Protein AF-A0AAW4VWK5-F1 (afdb_monomer_lite)

Radius of gyration: 14.01 Å; chains: 1; bounding box: 34×26×38 Å

Sequence (82 aa):
ASGALDFFVGFLKPALHLLGIPSEVVPLALIRPVSGNAALALMADLIKTYGPDSLIGRMASVIQGSTDTTLYVVTVYFGAVG

Structure (mmCIF, N/CA/C/O backbone):
data_AF-A0AAW4VWK5-F1
#
_entry.id   AF-A0AAW4VWK5-F1
#
loop_
_atom_site.group_PDB
_atom_site.id
_atom_site.type_symbol
_atom_site.label_atom_id
_atom_site.label_alt_id
_atom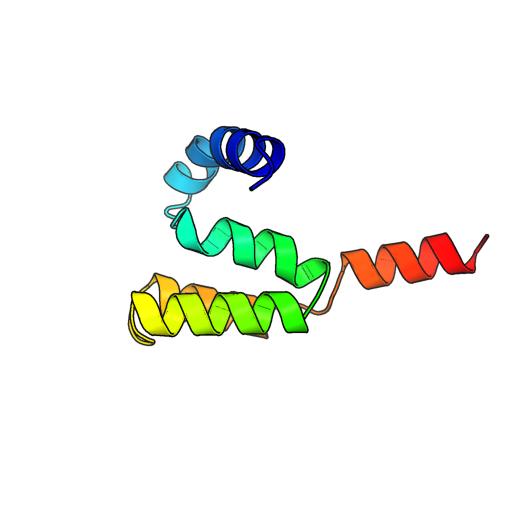_site.label_comp_id
_atom_site.label_asym_id
_atom_site.label_entity_id
_atom_site.label_seq_id
_atom_site.pdbx_PDB_ins_code
_atom_site.Cartn_x
_atom_site.Cartn_y
_atom_site.Cartn_z
_atom_site.occupancy
_atom_site.B_iso_or_equiv
_atom_site.auth_seq_id
_atom_site.auth_comp_id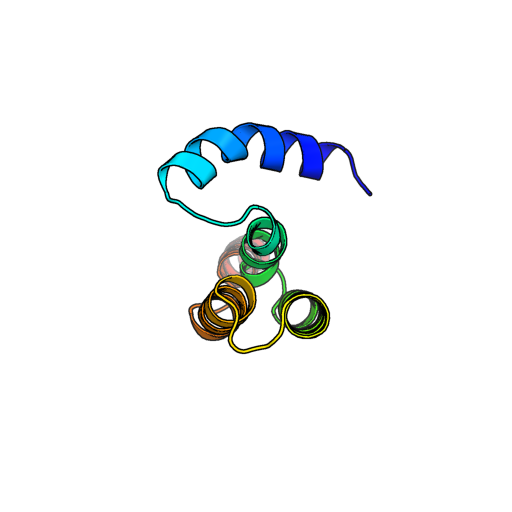
_atom_site.auth_asym_id
_atom_site.auth_atom_id
_atom_site.pdbx_PDB_model_num
ATOM 1 N N . ALA A 1 1 ? -9.924 17.070 -7.252 1.00 47.47 1 ALA A N 1
ATOM 2 C CA . ALA A 1 1 ? -9.787 15.608 -7.394 1.00 47.47 1 ALA A CA 1
ATOM 3 C C . ALA A 1 1 ? -10.185 15.255 -8.821 1.00 47.47 1 ALA A C 1
ATOM 5 O O . ALA A 1 1 ? -11.243 15.684 -9.258 1.00 47.47 1 ALA A O 1
ATOM 6 N N . SER A 1 2 ? -9.281 14.657 -9.596 1.00 52.47 2 SER A N 1
ATOM 7 C CA . SER A 1 2 ? -9.476 14.438 -11.035 1.00 52.47 2 SER A CA 1
ATOM 8 C C . SER A 1 2 ? -10.458 13.287 -11.258 1.00 52.47 2 SER A C 1
ATOM 10 O O . SER A 1 2 ? -10.152 12.161 -10.876 1.00 52.47 2 SER A O 1
ATOM 12 N N . GLY A 1 3 ? -11.608 13.548 -11.888 1.00 58.81 3 GLY A N 1
ATOM 13 C CA . GLY A 1 3 ? -12.652 12.542 -12.154 1.00 58.81 3 GLY A CA 1
ATOM 14 C C . GLY A 1 3 ? -12.191 11.332 -12.981 1.00 58.81 3 GLY A C 1
ATOM 15 O O . GLY A 1 3 ? -12.882 10.319 -13.024 1.00 58.81 3 GLY A O 1
ATOM 16 N N . ALA A 1 4 ? -10.999 11.392 -13.586 1.00 62.09 4 ALA A N 1
ATOM 17 C CA . ALA A 1 4 ? -10.361 10.242 -14.223 1.00 62.09 4 ALA A CA 1
ATOM 18 C C . ALA A 1 4 ? -9.999 9.133 -13.216 1.00 62.09 4 ALA A C 1
ATOM 20 O O . ALA A 1 4 ? -10.148 7.953 -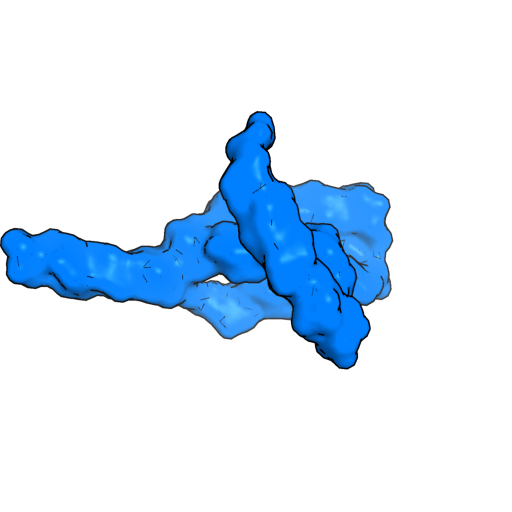13.528 1.00 62.09 4 ALA A O 1
ATOM 21 N N . LEU A 1 5 ? -9.567 9.499 -12.003 1.00 57.94 5 LEU A N 1
ATOM 22 C CA . LEU A 1 5 ? -9.251 8.542 -10.938 1.00 57.94 5 LEU A CA 1
ATOM 23 C C . LEU A 1 5 ? -10.521 7.847 -10.436 1.00 57.94 5 LEU A C 1
ATOM 25 O O . LEU A 1 5 ? -10.534 6.626 -10.319 1.00 57.94 5 LEU A O 1
ATOM 29 N N . ASP A 1 6 ? -11.606 8.597 -10.237 1.00 65.62 6 ASP A N 1
ATOM 30 C CA . ASP A 1 6 ? -12.891 8.035 -9.804 1.00 65.62 6 ASP A CA 1
ATOM 31 C C . ASP A 1 6 ? -13.508 7.113 -10.864 1.00 65.62 6 ASP A C 1
ATOM 33 O O . ASP A 1 6 ? -14.053 6.061 -10.527 1.00 65.62 6 ASP A O 1
ATOM 37 N N . PHE A 1 7 ? -13.375 7.452 -12.152 1.00 68.75 7 PHE A N 1
ATOM 38 C CA . PHE A 1 7 ? -13.822 6.598 -13.255 1.00 68.75 7 PHE A CA 1
ATOM 39 C C . PHE A 1 7 ? -13.025 5.290 -13.328 1.00 68.75 7 PHE A C 1
ATOM 41 O O . PHE A 1 7 ? -13.607 4.213 -13.454 1.00 68.75 7 PHE A O 1
ATOM 48 N N . PHE A 1 8 ? -11.697 5.361 -13.195 1.00 66.88 8 PHE A N 1
ATOM 49 C CA . PHE A 1 8 ? -10.829 4.184 -13.239 1.00 66.88 8 PHE A CA 1
ATOM 50 C C . PHE A 1 8 ? -11.051 3.267 -12.027 1.00 66.88 8 PHE A C 1
ATOM 52 O O . PHE A 1 8 ? -11.180 2.052 -12.174 1.00 66.88 8 PHE A O 1
ATOM 59 N N . VAL A 1 9 ? -11.195 3.847 -10.831 1.00 65.94 9 VAL A N 1
ATOM 60 C CA . VAL A 1 9 ? -11.569 3.118 -9.610 1.00 65.94 9 VAL A CA 1
ATOM 61 C C . VAL A 1 9 ? -12.975 2.522 -9.737 1.00 65.94 9 VAL A C 1
ATOM 63 O O . VAL A 1 9 ? -13.193 1.385 -9.328 1.00 65.94 9 VAL A O 1
ATOM 66 N N . GLY A 1 10 ? -13.924 3.237 -10.346 1.00 66.06 10 GLY A N 1
ATOM 67 C CA . GLY A 1 10 ? -15.265 2.736 -10.653 1.00 66.06 10 GLY A CA 1
ATOM 68 C C . GLY A 1 10 ? -15.266 1.549 -11.621 1.00 66.06 10 GLY A C 1
ATOM 69 O O . GLY A 1 10 ? -16.033 0.608 -11.432 1.00 66.06 10 GLY A O 1
ATOM 70 N N . PHE A 1 11 ? -14.370 1.550 -12.608 1.00 70.69 11 PHE A N 1
ATOM 71 C CA . PHE A 1 11 ? -14.197 0.447 -13.555 1.00 70.69 11 PHE A CA 1
ATOM 72 C C . PHE A 1 11 ? -13.539 -0.786 -12.914 1.00 70.69 11 PHE A C 1
ATOM 74 O O . PHE A 1 11 ? -13.937 -1.917 -13.186 1.00 70.69 11 PHE A O 1
ATOM 81 N N . LEU A 1 12 ? -12.569 -0.582 -12.016 1.00 65.38 12 LEU A N 1
ATOM 82 C CA . LEU A 1 12 ? -11.905 -1.656 -11.266 1.00 65.38 12 LEU A CA 1
ATOM 83 C C . LEU A 1 12 ? -12.733 -2.184 -10.086 1.00 65.38 12 LEU A C 1
ATOM 85 O O . LEU A 1 12 ? -12.526 -3.319 -9.661 1.00 65.38 12 LEU A O 1
ATOM 89 N N . LYS A 1 13 ? -13.690 -1.405 -9.571 1.00 67.38 13 LYS A N 1
ATOM 90 C CA . LYS A 1 13 ? -14.561 -1.760 -8.437 1.00 67.38 13 LYS A CA 1
ATOM 91 C C . LYS A 1 13 ? -15.176 -3.166 -8.506 1.00 67.38 13 LYS A C 1
ATOM 93 O O . LYS A 1 13 ? -15.070 -3.866 -7.503 1.00 67.38 13 LYS A O 1
ATOM 98 N N . PRO A 1 14 ? -15.790 -3.626 -9.615 1.00 68.06 14 PRO A N 1
ATOM 99 C CA . PRO A 1 14 ? -16.343 -4.981 -9.680 1.00 68.06 14 PRO A CA 1
ATOM 100 C C . PRO A 1 14 ? -15.274 -6.075 -9.525 1.00 68.06 14 PRO A C 1
ATOM 102 O O . PRO A 1 14 ? -15.517 -7.065 -8.838 1.00 68.06 14 PRO A O 1
ATOM 105 N N . ALA A 1 15 ? -14.076 -5.883 -10.088 1.00 65.56 15 ALA A N 1
ATOM 106 C CA . ALA A 1 15 ? -12.962 -6.821 -9.933 1.00 65.56 15 ALA A CA 1
ATOM 107 C C . ALA A 1 15 ? -12.388 -6.801 -8.505 1.00 65.56 15 ALA A C 1
ATOM 109 O O . ALA A 1 15 ? -12.104 -7.848 -7.930 1.00 65.56 15 ALA A O 1
ATOM 110 N N . LEU A 1 16 ? -12.277 -5.616 -7.902 1.00 67.50 16 LEU A N 1
ATOM 111 C CA . LEU A 1 16 ? -11.826 -5.443 -6.520 1.00 67.50 16 LEU A CA 1
ATOM 112 C C . LEU A 1 16 ? -12.806 -6.062 -5.518 1.00 67.50 16 LEU A C 1
ATOM 114 O O . LEU A 1 16 ? -12.379 -6.727 -4.579 1.00 67.50 16 LEU A O 1
ATOM 118 N N . HIS A 1 17 ? -14.110 -5.906 -5.755 1.00 65.81 17 HIS A N 1
ATOM 119 C CA . HIS A 1 17 ? -15.160 -6.504 -4.934 1.00 65.81 17 HIS A CA 1
ATOM 120 C C . HIS A 1 17 ? -15.151 -8.038 -5.025 1.00 65.81 17 HIS A C 1
ATOM 122 O O . HIS A 1 17 ? -15.319 -8.711 -4.013 1.00 65.81 17 HIS A O 1
ATOM 128 N N . LEU A 1 18 ? -14.889 -8.598 -6.213 1.00 63.09 18 LEU A N 1
ATOM 129 C CA . LEU A 1 18 ? -14.683 -10.040 -6.408 1.00 63.09 18 LEU A CA 1
ATOM 130 C C . LEU A 1 18 ? -13.455 -10.577 -5.656 1.00 63.09 18 LEU A C 1
ATOM 132 O O . LEU A 1 18 ? -13.478 -11.710 -5.186 1.00 63.09 18 LEU A O 1
ATOM 136 N N . LEU A 1 19 ? -12.404 -9.766 -5.522 1.00 66.69 19 LEU A N 1
ATOM 137 C CA . LEU A 1 19 ? -11.173 -10.111 -4.802 1.00 66.69 19 LEU A CA 1
ATOM 138 C C . LEU A 1 19 ? -11.225 -9.778 -3.298 1.00 66.69 19 LEU A C 1
ATOM 140 O O . LEU A 1 19 ? -10.259 -10.049 -2.587 1.00 66.69 19 LEU A O 1
ATOM 144 N N . GLY A 1 20 ? -12.318 -9.183 -2.803 1.00 70.06 20 GLY A N 1
ATOM 145 C CA . GLY A 1 20 ? -12.446 -8.747 -1.407 1.00 70.06 20 GLY A CA 1
ATOM 146 C C . GLY A 1 20 ? -11.516 -7.588 -1.023 1.00 70.06 20 GLY A C 1
ATOM 147 O O . GLY A 1 20 ? -11.223 -7.400 0.156 1.00 70.06 20 GLY A O 1
ATOM 148 N N . ILE A 1 21 ? -11.026 -6.825 -2.005 1.00 73.00 21 ILE A N 1
ATOM 149 C CA . ILE A 1 21 ? -10.098 -5.712 -1.792 1.00 73.00 21 ILE A CA 1
ATOM 150 C C . ILE A 1 21 ? -10.902 -4.443 -1.456 1.00 73.00 21 ILE A C 1
ATOM 152 O O . ILE A 1 21 ? -11.742 -4.033 -2.263 1.00 73.00 21 ILE A O 1
ATOM 156 N N . PRO A 1 22 ? -10.636 -3.783 -0.312 1.00 77.75 22 PRO A N 1
ATOM 157 C CA . PRO A 1 22 ? -11.259 -2.508 0.033 1.00 77.75 22 PRO A CA 1
ATOM 158 C C . PRO A 1 22 ? -10.935 -1.436 -1.017 1.00 77.75 22 PRO A C 1
ATOM 160 O O . PRO A 1 22 ? -9.789 -1.303 -1.448 1.00 77.75 22 PRO A O 1
ATOM 163 N N . SER A 1 23 ? -11.912 -0.626 -1.425 1.00 76.62 23 SER A N 1
ATOM 164 C CA . SER A 1 23 ? -11.665 0.457 -2.391 1.00 76.62 23 SER A CA 1
ATOM 165 C C . SER A 1 23 ? -10.701 1.529 -1.866 1.00 76.62 23 SER A C 1
ATOM 167 O O . SER A 1 23 ? -10.059 2.227 -2.646 1.00 76.62 23 SER A O 1
ATOM 169 N N . GLU A 1 24 ? -10.562 1.626 -0.549 1.00 82.06 24 GLU A N 1
ATOM 170 C CA . GLU A 1 24 ? -9.737 2.577 0.191 1.00 82.06 24 GLU A CA 1
ATOM 171 C C . GLU A 1 24 ? -8.237 2.350 -0.034 1.00 82.06 24 GLU A C 1
ATOM 173 O O . GLU A 1 24 ? -7.457 3.298 0.020 1.00 82.06 24 GLU A O 1
ATOM 178 N N . VAL A 1 25 ? -7.818 1.110 -0.320 1.00 83.31 25 VAL A N 1
ATOM 179 C CA . VAL A 1 25 ? -6.401 0.779 -0.563 1.00 83.31 25 VAL A CA 1
ATOM 180 C C . VAL A 1 25 ? -5.989 0.928 -2.030 1.00 83.31 25 VAL A C 1
ATOM 182 O O . VAL A 1 25 ? -4.800 0.902 -2.345 1.00 83.31 25 VAL A O 1
ATOM 185 N N . VAL A 1 26 ? -6.946 1.129 -2.940 1.00 81.44 26 VAL A N 1
ATOM 186 C CA . VAL A 1 26 ? -6.696 1.247 -4.386 1.00 81.44 26 VAL A CA 1
ATOM 187 C C . VAL A 1 26 ? -5.839 2.468 -4.734 1.00 81.44 26 VAL A C 1
ATOM 189 O O . VAL A 1 26 ? -4.879 2.302 -5.487 1.00 81.44 26 VAL A O 1
ATOM 192 N N . PRO A 1 27 ? -6.094 3.676 -4.187 1.00 83.25 27 PRO A N 1
ATOM 193 C CA . PRO A 1 27 ? -5.244 4.832 -4.463 1.00 83.25 27 PRO A CA 1
ATOM 194 C C . PRO A 1 27 ? -3.798 4.602 -4.014 1.00 83.25 27 PRO A C 1
ATOM 196 O O . PRO A 1 27 ? -2.869 4.941 -4.743 1.00 83.25 27 PRO A O 1
ATOM 199 N N . LEU A 1 28 ? -3.605 3.963 -2.853 1.00 84.25 28 LEU A N 1
ATOM 200 C CA . LEU A 1 28 ? -2.284 3.597 -2.345 1.00 84.25 28 LEU A CA 1
ATOM 201 C C . LEU A 1 28 ? -1.578 2.607 -3.285 1.00 84.25 28 LEU A C 1
ATOM 203 O O . LEU A 1 28 ? -0.414 2.814 -3.625 1.00 84.25 28 LEU A O 1
ATOM 207 N N . ALA A 1 29 ? -2.287 1.573 -3.746 1.00 80.94 29 ALA A N 1
ATOM 208 C CA . ALA A 1 29 ? -1.758 0.579 -4.679 1.00 80.94 29 ALA A CA 1
ATOM 209 C C . ALA A 1 29 ? -1.361 1.179 -6.039 1.00 80.94 29 ALA A C 1
ATOM 211 O O . ALA A 1 29 ? -0.382 0.739 -6.635 1.00 80.94 29 ALA A O 1
ATOM 212 N N . LEU A 1 30 ? -2.079 2.200 -6.519 1.00 78.94 30 LEU A N 1
ATOM 213 C CA . LEU A 1 30 ? -1.756 2.898 -7.769 1.00 78.94 30 LEU A CA 1
ATOM 214 C C . LEU A 1 30 ? -0.589 3.879 -7.620 1.00 78.94 30 LEU A C 1
ATOM 216 O O . LEU A 1 30 ? 0.196 4.054 -8.551 1.00 78.94 30 LEU A O 1
ATOM 220 N N . ILE A 1 31 ? -0.468 4.529 -6.463 1.00 83.94 31 ILE A N 1
ATOM 221 C CA . ILE A 1 31 ? 0.561 5.546 -6.219 1.00 83.94 31 ILE A CA 1
ATOM 222 C C . ILE A 1 31 ? 1.903 4.931 -5.832 1.00 83.94 31 ILE A C 1
ATOM 224 O O . ILE A 1 31 ? 2.942 5.468 -6.217 1.00 83.94 31 ILE A O 1
ATOM 228 N N . ARG A 1 32 ? 1.914 3.790 -5.135 1.00 81.38 32 ARG A N 1
ATOM 229 C CA . ARG A 1 32 ? 3.146 3.126 -4.685 1.00 81.38 32 ARG A CA 1
ATOM 230 C C . ARG A 1 32 ? 4.151 2.832 -5.815 1.00 81.38 32 ARG A C 1
ATOM 232 O O . ARG A 1 32 ? 5.324 3.141 -5.614 1.00 81.38 32 ARG A O 1
ATOM 239 N N . PRO A 1 33 ? 3.751 2.345 -7.006 1.00 74.50 33 PRO A N 1
ATOM 240 C CA . PRO A 1 33 ? 4.669 2.141 -8.129 1.00 74.50 33 PRO A CA 1
ATOM 241 C C . PRO A 1 33 ? 5.224 3.430 -8.756 1.00 74.50 33 PRO A C 1
ATOM 243 O O . PRO A 1 33 ? 6.193 3.342 -9.509 1.00 74.50 33 PRO A O 1
ATOM 246 N N . VAL A 1 34 ? 4.611 4.593 -8.488 1.00 76.44 34 VAL A N 1
ATOM 247 C CA . VAL A 1 34 ? 4.983 5.913 -9.037 1.00 76.44 34 VAL A CA 1
ATOM 248 C C . VAL A 1 34 ? 5.836 6.708 -8.047 1.00 76.44 34 VAL A C 1
ATOM 250 O O . VAL A 1 34 ? 6.829 7.316 -8.436 1.00 76.44 34 VAL A O 1
ATOM 253 N N . SER A 1 35 ? 5.453 6.725 -6.767 1.00 80.81 35 SER A N 1
ATOM 254 C CA . SER A 1 35 ? 6.135 7.487 -5.720 1.00 80.81 35 SER A CA 1
ATOM 255 C C . SER A 1 35 ? 5.995 6.832 -4.348 1.00 80.81 35 SER A C 1
ATOM 257 O O . SER A 1 35 ? 4.901 6.718 -3.789 1.00 80.81 35 SER A O 1
ATOM 259 N N . GLY A 1 36 ? 7.137 6.482 -3.752 1.00 81.12 36 GLY A N 1
ATOM 260 C CA . GLY A 1 36 ? 7.185 5.908 -2.410 1.00 81.12 36 GLY A CA 1
ATOM 261 C C . GLY A 1 36 ? 6.775 6.882 -1.298 1.00 81.12 36 GLY A C 1
ATOM 262 O 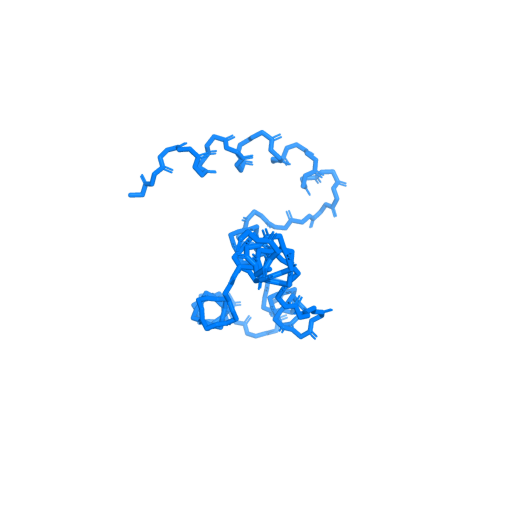O . GLY A 1 36 ? 6.138 6.457 -0.334 1.00 81.12 36 GLY A O 1
ATOM 263 N N . ASN A 1 37 ? 7.083 8.176 -1.447 1.00 84.75 37 ASN A N 1
ATOM 264 C CA . ASN A 1 37 ? 6.755 9.207 -0.452 1.00 84.75 37 ASN A CA 1
ATOM 265 C C . ASN A 1 37 ? 5.261 9.552 -0.456 1.00 84.75 37 ASN A C 1
ATOM 267 O O . ASN A 1 37 ? 4.661 9.690 0.607 1.00 84.75 37 ASN A O 1
ATOM 271 N N . ALA A 1 38 ? 4.645 9.648 -1.639 1.00 85.19 38 ALA A N 1
ATOM 272 C CA . ALA A 1 38 ? 3.202 9.861 -1.742 1.00 85.19 38 ALA A CA 1
ATOM 273 C C . ALA A 1 38 ? 2.422 8.648 -1.206 1.00 85.19 38 ALA A C 1
ATOM 275 O O . ALA A 1 38 ? 1.422 8.815 -0.512 1.00 85.19 38 ALA A O 1
ATOM 276 N N . ALA A 1 39 ? 2.917 7.432 -1.457 1.00 86.88 39 ALA A N 1
ATOM 277 C CA . ALA A 1 39 ? 2.348 6.221 -0.876 1.00 86.88 39 ALA A CA 1
ATOM 278 C C . ALA A 1 39 ? 2.466 6.198 0.655 1.00 86.88 39 ALA A C 1
ATOM 280 O O . ALA A 1 39 ? 1.499 5.861 1.330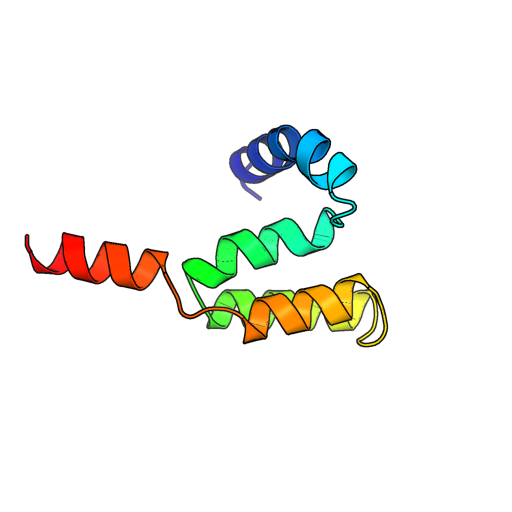 1.00 86.88 39 ALA A O 1
ATOM 281 N N . LEU A 1 40 ? 3.599 6.638 1.213 1.00 89.81 40 LEU A N 1
ATOM 282 C CA . LEU A 1 40 ? 3.776 6.711 2.664 1.00 89.81 40 LEU A CA 1
ATOM 283 C C . LEU A 1 40 ? 2.777 7.678 3.317 1.00 89.81 40 LEU A C 1
ATOM 285 O O . LEU A 1 40 ? 2.202 7.350 4.351 1.00 89.81 40 LEU A O 1
ATOM 289 N N . ALA A 1 41 ? 2.539 8.839 2.699 1.00 91.19 41 ALA A N 1
ATOM 290 C CA . ALA A 1 41 ? 1.540 9.793 3.178 1.00 91.19 41 ALA A CA 1
ATOM 291 C C . ALA A 1 41 ? 0.126 9.184 3.169 1.00 91.19 41 ALA A C 1
ATOM 293 O O . ALA A 1 41 ? -0.575 9.239 4.176 1.00 91.19 41 ALA A O 1
ATOM 294 N N . LEU A 1 42 ? -0.253 8.515 2.075 1.00 90.56 42 LEU A N 1
ATOM 295 C CA . LEU A 1 42 ? -1.547 7.833 1.971 1.00 90.56 42 LEU A CA 1
ATOM 296 C C . LEU A 1 42 ? -1.691 6.678 2.969 1.00 90.56 42 LEU A C 1
ATOM 298 O O . LEU A 1 42 ? -2.756 6.494 3.549 1.00 90.56 42 LEU A O 1
ATOM 302 N N . MET A 1 43 ? -0.632 5.903 3.197 1.00 92.06 43 MET A N 1
ATOM 303 C CA . MET A 1 43 ? -0.615 4.846 4.207 1.00 92.06 43 MET A CA 1
ATOM 304 C C . MET A 1 43 ? -0.808 5.424 5.615 1.00 92.06 43 MET A C 1
ATOM 306 O O . MET A 1 43 ? -1.598 4.879 6.386 1.00 92.06 43 MET A O 1
ATOM 310 N N . ALA A 1 44 ? -0.143 6.534 5.944 1.00 92.69 44 ALA A N 1
ATOM 311 C CA . ALA A 1 44 ? -0.310 7.205 7.231 1.00 92.69 44 ALA A CA 1
ATOM 312 C C . ALA A 1 44 ? -1.752 7.698 7.436 1.00 92.69 44 ALA A C 1
ATOM 314 O O . ALA A 1 44 ? -2.311 7.500 8.516 1.00 92.69 44 ALA A O 1
ATOM 315 N N . ASP A 1 45 ? -2.377 8.259 6.397 1.00 93.31 45 ASP A N 1
ATOM 316 C CA . ASP A 1 45 ? -3.784 8.667 6.436 1.00 93.31 45 ASP A CA 1
ATOM 317 C C . ASP A 1 45 ? -4.716 7.462 6.631 1.00 93.31 45 ASP A C 1
ATOM 319 O O . ASP A 1 45 ? -5.581 7.486 7.506 1.00 93.31 45 ASP A O 1
ATOM 323 N N . LEU A 1 46 ? -4.498 6.361 5.903 1.00 91.25 46 LEU A N 1
ATOM 324 C CA . LEU A 1 46 ? -5.287 5.133 6.052 1.00 91.25 46 LEU A CA 1
ATOM 325 C C . LEU A 1 46 ? -5.169 4.531 7.459 1.00 91.25 46 LEU A C 1
ATOM 327 O O . LEU A 1 46 ? -6.174 4.127 8.044 1.00 91.25 46 LEU A O 1
ATOM 331 N N . ILE A 1 47 ? -3.966 4.504 8.035 1.00 93.94 47 ILE A N 1
ATOM 332 C CA . ILE A 1 47 ? -3.749 4.023 9.406 1.00 93.94 47 ILE A CA 1
ATOM 333 C C . ILE A 1 47 ? -4.407 4.953 10.423 1.00 93.94 47 ILE A C 1
ATOM 335 O O . ILE A 1 47 ? -4.989 4.474 11.394 1.00 93.94 47 ILE A O 1
ATOM 339 N N . LYS A 1 48 ? -4.358 6.268 10.207 1.00 94.00 48 LYS A N 1
ATOM 340 C CA . LYS A 1 48 ? -5.006 7.244 11.086 1.00 94.00 48 LYS A CA 1
ATOM 341 C C . LYS A 1 48 ? -6.531 7.122 11.057 1.00 94.00 48 LYS A C 1
ATOM 343 O O . LYS A 1 48 ? -7.163 7.299 12.095 1.00 94.00 48 LYS A O 1
ATOM 348 N N . THR A 1 49 ? -7.118 6.814 9.902 1.00 93.94 49 THR A N 1
ATOM 349 C CA . THR A 1 49 ? -8.573 6.698 9.736 1.00 93.94 49 THR A CA 1
ATOM 350 C C . THR A 1 49 ? -9.122 5.349 10.197 1.00 93.94 49 THR A C 1
ATOM 352 O O . THR A 1 49 ? -10.147 5.315 10.871 1.00 93.94 49 THR A O 1
ATOM 355 N N . TYR A 1 50 ? -8.462 4.240 9.853 1.00 91.56 50 TYR A N 1
ATOM 356 C CA . TYR A 1 50 ? -8.987 2.887 10.092 1.00 91.56 50 TYR A CA 1
ATOM 357 C C . TYR A 1 50 ? -8.287 2.146 11.236 1.00 91.56 50 TYR A C 1
ATOM 359 O O . TYR A 1 50 ? -8.762 1.102 11.676 1.00 91.56 50 TYR A O 1
ATOM 367 N N . GLY A 1 51 ? -7.175 2.674 11.740 1.00 91.38 51 GLY A N 1
ATOM 368 C CA . GLY A 1 51 ? -6.335 2.017 12.731 1.00 91.38 51 GLY A CA 1
ATOM 369 C C . GLY A 1 51 ? -5.380 0.989 12.105 1.00 91.38 51 GLY A C 1
ATOM 370 O O . GLY A 1 51 ? -5.696 0.378 11.076 1.00 91.38 51 GLY A O 1
ATOM 371 N N . PRO A 1 52 ? -4.210 0.758 12.722 1.00 89.94 52 PRO A N 1
ATOM 372 C CA . PRO A 1 52 ? -3.185 -0.143 12.189 1.00 89.94 52 PRO A CA 1
ATOM 373 C C . PRO A 1 52 ? -3.623 -1.616 12.161 1.00 89.94 52 PRO A C 1
ATOM 375 O O . PRO A 1 52 ? -3.222 -2.356 11.265 1.00 89.94 52 PRO A O 1
ATOM 378 N N . ASP A 1 53 ? -4.482 -2.037 13.09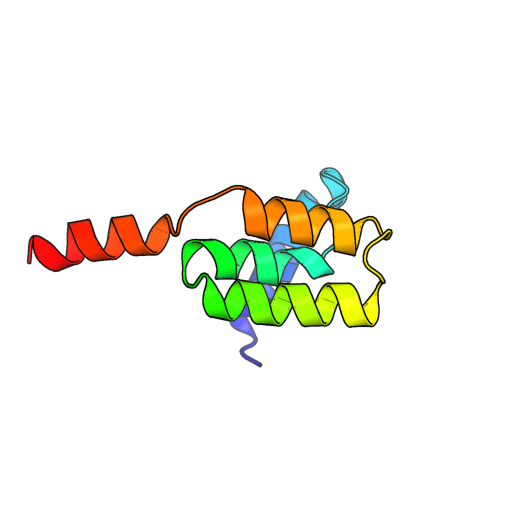4 1.00 90.06 53 ASP A N 1
ATOM 379 C CA . ASP A 1 53 ? -4.960 -3.423 13.197 1.00 90.06 53 ASP A CA 1
ATOM 380 C C . ASP A 1 53 ? -6.103 -3.770 12.236 1.00 90.06 53 ASP A C 1
ATOM 382 O O . ASP A 1 53 ? -6.468 -4.941 12.103 1.00 90.06 53 ASP A O 1
ATOM 386 N N . SER A 1 54 ? -6.666 -2.772 11.551 1.00 91.06 54 SER A N 1
ATOM 387 C CA . SER A 1 54 ? -7.723 -2.992 10.567 1.00 91.06 54 SER A CA 1
ATOM 388 C C . SER A 1 54 ? -7.211 -3.743 9.339 1.00 91.06 54 SER A C 1
ATOM 390 O O . SER A 1 54 ? -6.026 -3.703 9.003 1.00 91.06 54 SER A O 1
ATOM 392 N N . LEU A 1 55 ? -8.123 -4.393 8.609 1.00 88.25 55 LEU A N 1
ATOM 393 C CA . LEU A 1 55 ? -7.800 -5.009 7.319 1.00 88.25 55 LEU A CA 1
ATOM 394 C C . LEU A 1 55 ? -7.153 -3.987 6.368 1.00 88.25 55 LEU A C 1
ATOM 396 O O . LEU A 1 55 ? -6.145 -4.290 5.738 1.00 88.25 55 LEU A O 1
ATOM 400 N N . ILE A 1 56 ? -7.687 -2.761 6.331 1.00 89.81 56 ILE A N 1
ATOM 401 C CA . ILE A 1 56 ? -7.170 -1.655 5.517 1.00 89.81 56 ILE A CA 1
ATOM 402 C C . ILE A 1 56 ? -5.761 -1.257 5.972 1.00 89.81 56 ILE A C 1
ATOM 404 O O . ILE A 1 56 ? -4.874 -1.136 5.134 1.00 89.81 56 ILE A O 1
ATOM 408 N N . GLY A 1 57 ? -5.522 -1.117 7.280 1.00 90.00 57 GLY A N 1
ATOM 409 C CA . GLY A 1 57 ? -4.207 -0.787 7.842 1.00 90.00 57 GLY A CA 1
ATOM 410 C C . GLY A 1 57 ? -3.150 -1.861 7.566 1.00 90.00 57 GLY A C 1
ATOM 411 O O . GLY A 1 57 ? -2.023 -1.548 7.169 1.00 90.00 57 GLY A O 1
ATOM 412 N N . ARG A 1 58 ? -3.528 -3.140 7.676 1.00 90.38 58 ARG A N 1
ATOM 413 C CA . ARG A 1 58 ? -2.666 -4.282 7.336 1.00 90.38 58 ARG A CA 1
ATOM 414 C C . ARG A 1 58 ? -2.358 -4.333 5.845 1.00 90.38 58 ARG A C 1
ATOM 416 O O . ARG A 1 58 ? -1.194 -4.445 5.475 1.00 90.38 58 ARG A O 1
ATOM 423 N N . MET A 1 59 ? -3.368 -4.192 4.986 1.00 88.19 59 MET A N 1
ATOM 424 C CA . MET A 1 59 ? -3.175 -4.152 3.533 1.00 88.19 59 MET A CA 1
ATOM 425 C C . MET A 1 59 ? -2.326 -2.952 3.113 1.00 88.19 59 MET A C 1
ATOM 427 O O . MET A 1 59 ? -1.412 -3.113 2.312 1.00 88.19 59 MET A O 1
ATOM 431 N N . ALA A 1 60 ? -2.560 -1.774 3.693 1.00 88.44 60 ALA A N 1
ATOM 432 C CA . ALA A 1 60 ? -1.754 -0.588 3.437 1.00 88.44 60 ALA A CA 1
ATOM 433 C C . ALA A 1 60 ? -0.286 -0.798 3.828 1.00 88.44 60 ALA A C 1
ATOM 435 O O . ALA A 1 60 ? 0.609 -0.437 3.067 1.00 88.44 60 ALA A O 1
ATOM 436 N N . SER A 1 61 ? -0.032 -1.450 4.964 1.00 89.06 61 SER A N 1
ATOM 437 C CA . SER A 1 61 ? 1.324 -1.799 5.403 1.00 89.06 61 SER A CA 1
ATOM 438 C C . SER A 1 61 ? 1.993 -2.808 4.465 1.00 89.06 61 SER A C 1
ATOM 440 O O . SER A 1 61 ? 3.158 -2.637 4.109 1.00 89.06 61 SER A O 1
ATOM 442 N N . VAL A 1 62 ? 1.254 -3.824 4.003 1.00 87.19 62 VAL A N 1
ATOM 443 C CA . VAL A 1 62 ? 1.748 -4.800 3.017 1.00 87.19 62 VAL A CA 1
ATOM 444 C C . VAL A 1 62 ? 2.072 -4.116 1.691 1.00 87.19 62 VAL A C 1
ATOM 446 O O . VAL A 1 62 ? 3.143 -4.362 1.148 1.00 87.19 62 VAL A O 1
ATOM 449 N N . ILE A 1 63 ? 1.205 -3.233 1.185 1.00 85.75 63 ILE A N 1
ATOM 450 C CA . ILE A 1 63 ? 1.429 -2.486 -0.064 1.00 85.75 63 ILE A CA 1
ATOM 451 C C . ILE A 1 63 ? 2.643 -1.562 0.073 1.00 85.75 63 ILE A C 1
ATOM 453 O O . ILE A 1 63 ? 3.496 -1.524 -0.813 1.00 85.75 63 ILE A O 1
ATOM 457 N N . GLN A 1 64 ? 2.759 -0.855 1.198 1.00 86.94 64 GLN A N 1
ATOM 458 C CA . GLN A 1 64 ? 3.898 0.014 1.475 1.00 86.94 64 GLN A CA 1
ATOM 459 C C . GLN A 1 64 ? 5.219 -0.776 1.545 1.00 86.94 64 GLN A C 1
ATOM 461 O O . GLN A 1 64 ? 6.253 -0.247 1.139 1.00 86.94 64 GLN A O 1
ATOM 466 N N . GLY A 1 65 ? 5.191 -2.028 2.019 1.00 81.38 65 GLY A N 1
ATOM 467 C CA . GLY A 1 65 ? 6.366 -2.901 2.132 1.00 81.38 65 GLY A CA 1
ATOM 468 C C . GLY A 1 65 ? 6.659 -3.814 0.931 1.00 81.38 65 GLY A C 1
ATOM 469 O O . GLY A 1 65 ? 7.781 -4.296 0.824 1.00 81.38 65 GLY A O 1
ATOM 470 N N . SER A 1 66 ? 5.697 -4.075 0.034 1.00 72.19 66 SER A N 1
ATOM 471 C CA . SER A 1 66 ? 5.782 -5.185 -0.941 1.00 72.19 66 SER A CA 1
ATOM 472 C C . SER A 1 66 ? 6.483 -4.888 -2.261 1.00 72.19 66 SER A C 1
ATOM 474 O O . SER A 1 66 ? 6.790 -5.835 -2.984 1.00 72.19 66 SER A O 1
ATOM 476 N N . THR A 1 67 ? 6.708 -3.637 -2.669 1.00 60.41 67 THR A N 1
ATOM 477 C CA . THR A 1 67 ? 7.356 -3.406 -3.977 1.00 60.41 67 THR A CA 1
ATOM 478 C C . THR A 1 67 ? 8.103 -2.081 -4.053 1.00 60.41 67 THR A C 1
ATOM 480 O O . THR A 1 67 ? 7.638 -1.053 -3.546 1.00 60.41 67 THR A O 1
ATOM 483 N N . ASP A 1 68 ? 9.259 -2.139 -4.716 1.00 59.06 68 ASP A N 1
ATOM 484 C CA . ASP A 1 68 ? 9.981 -0.998 -5.267 1.00 59.06 68 ASP A CA 1
ATOM 485 C C . ASP A 1 68 ? 9.243 -0.389 -6.469 1.00 59.06 68 ASP A C 1
ATOM 487 O O . ASP A 1 68 ? 8.467 -1.037 -7.173 1.00 59.06 68 ASP A O 1
ATOM 491 N N . THR A 1 69 ? 9.503 0.894 -6.688 1.00 58.66 69 THR A N 1
ATOM 492 C CA . THR A 1 69 ? 8.841 1.832 -7.603 1.00 58.66 69 THR A CA 1
ATOM 493 C C . THR A 1 69 ? 8.902 1.370 -9.081 1.00 58.66 69 THR A C 1
ATOM 495 O O . THR A 1 69 ? 9.737 1.824 -9.859 1.00 58.66 69 THR A O 1
ATOM 498 N N . THR A 1 70 ? 8.049 0.426 -9.501 1.00 55.75 70 THR A N 1
ATOM 499 C CA . THR A 1 70 ? 8.175 -0.261 -10.808 1.00 55.75 70 THR A CA 1
ATOM 500 C C . THR A 1 70 ? 7.996 0.679 -12.002 1.00 55.75 70 THR A C 1
ATOM 502 O O . THR A 1 70 ? 8.756 0.596 -12.965 1.00 55.75 70 THR A O 1
ATOM 505 N N . LEU A 1 71 ? 7.043 1.618 -11.944 1.00 56.34 71 LEU A N 1
ATOM 506 C CA . LEU A 1 71 ? 6.853 2.596 -13.021 1.00 56.34 71 LEU A CA 1
ATOM 507 C C . LEU A 1 71 ? 7.988 3.619 -13.067 1.00 56.34 71 LEU A C 1
ATOM 509 O O . LEU A 1 71 ? 8.325 4.075 -14.156 1.00 56.34 71 LEU A O 1
ATOM 513 N N . TYR A 1 72 ? 8.618 3.929 -11.930 1.00 55.41 72 TYR A N 1
ATOM 514 C CA . TYR A 1 72 ? 9.847 4.727 -11.904 1.00 55.41 72 TYR A CA 1
ATOM 515 C C . TYR A 1 72 ? 10.997 4.001 -12.610 1.00 55.41 72 TYR A C 1
ATOM 517 O O . TYR A 1 72 ? 11.678 4.601 -13.430 1.00 55.41 72 TYR A O 1
ATOM 525 N N . VAL A 1 73 ? 11.183 2.698 -12.375 1.00 56.88 73 VAL A N 1
ATOM 526 C CA . VAL A 1 73 ? 12.213 1.919 -13.085 1.00 56.88 73 VAL A CA 1
ATOM 527 C C . VAL A 1 73 ? 11.941 1.905 -14.591 1.00 56.88 73 VAL A C 1
ATOM 529 O O . VAL A 1 73 ? 12.853 2.161 -15.368 1.00 56.88 73 VAL A O 1
ATOM 532 N N . VAL A 1 74 ? 10.692 1.691 -15.017 1.00 63.09 74 VAL A N 1
ATOM 533 C CA . VAL A 1 74 ? 10.318 1.724 -16.443 1.00 63.09 74 VAL A CA 1
ATOM 534 C C . VAL A 1 74 ? 10.542 3.115 -17.048 1.00 63.09 74 VAL A C 1
ATOM 536 O O . VAL A 1 74 ? 11.123 3.215 -18.122 1.00 63.09 74 VAL A O 1
ATOM 539 N N . THR A 1 75 ? 10.145 4.195 -16.372 1.00 61.84 75 THR A N 1
ATOM 540 C CA . THR A 1 75 ? 10.360 5.567 -16.875 1.00 61.84 75 THR A CA 1
ATOM 541 C C . THR A 1 75 ? 11.825 5.985 -16.873 1.00 61.84 75 THR A C 1
ATOM 543 O O . THR A 1 75 ? 12.241 6.651 -17.811 1.00 61.84 75 THR A O 1
ATOM 546 N N . VAL A 1 76 ? 12.634 5.575 -15.896 1.00 59.59 76 VAL A N 1
ATOM 547 C CA . VAL A 1 76 ? 14.085 5.811 -15.919 1.00 59.59 76 VAL A CA 1
ATOM 548 C C . VAL A 1 76 ? 14.741 5.014 -17.044 1.00 59.59 76 VAL A C 1
ATOM 550 O O . VAL A 1 76 ? 15.542 5.577 -17.778 1.00 59.59 76 VAL A O 1
ATOM 553 N N . TYR A 1 77 ? 14.377 3.744 -17.249 1.00 60.00 77 TYR A N 1
ATOM 554 C CA . TYR A 1 77 ? 14.954 2.941 -18.333 1.00 60.00 77 TYR A CA 1
ATOM 555 C C . TYR A 1 77 ? 14.528 3.424 -19.726 1.00 60.00 77 TYR A C 1
ATOM 557 O O . TYR A 1 77 ? 15.379 3.545 -20.598 1.00 60.00 77 TYR A O 1
ATOM 565 N N . PHE A 1 78 ? 13.250 3.738 -19.956 1.00 58.28 78 PHE A N 1
ATOM 566 C CA . PHE A 1 78 ? 12.795 4.251 -21.257 1.00 58.28 78 PHE A CA 1
ATOM 567 C C . PHE A 1 78 ? 13.078 5.748 -21.458 1.00 58.28 78 PHE A C 1
ATOM 569 O O . PHE A 1 78 ? 13.155 6.193 -22.596 1.00 58.28 78 PHE A O 1
ATOM 576 N N . GLY A 1 79 ? 13.250 6.522 -20.384 1.00 57.88 79 GLY A N 1
ATOM 577 C CA . GLY A 1 79 ? 13.606 7.941 -20.438 1.00 57.88 79 GLY A CA 1
ATOM 578 C C . GLY A 1 79 ? 15.110 8.205 -20.552 1.00 57.88 79 GLY A C 1
ATOM 579 O O . GLY A 1 79 ? 15.489 9.216 -21.126 1.00 57.88 79 GLY A O 1
ATOM 580 N N . ALA A 1 80 ? 15.970 7.313 -20.045 1.00 56.94 80 ALA A N 1
ATOM 581 C CA . ALA A 1 80 ? 17.430 7.433 -20.159 1.00 56.94 80 ALA A CA 1
ATOM 582 C C . ALA A 1 80 ? 18.000 6.867 -21.473 1.00 56.94 80 ALA A C 1
ATOM 584 O O . ALA A 1 80 ? 19.172 7.078 -21.769 1.00 56.94 80 ALA A O 1
ATOM 585 N N . VAL A 1 81 ? 17.191 6.134 -22.245 1.00 53.81 81 VAL A N 1
ATOM 586 C CA . VAL A 1 81 ? 17.554 5.620 -23.582 1.00 53.81 81 VAL A CA 1
ATOM 587 C C . VAL A 1 81 ? 17.061 6.568 -24.699 1.00 53.81 81 VAL A C 1
ATOM 589 O O . VAL A 1 81 ? 17.137 6.230 -25.878 1.00 53.81 81 VAL A O 1
ATOM 592 N N . GLY A 1 82 ? 16.570 7.760 -24.334 1.00 47.41 82 GLY A N 1
ATOM 593 C CA . GLY A 1 82 ? 16.260 8.866 -25.249 1.00 47.41 82 GLY A CA 1
ATOM 594 C C . GLY A 1 82 ? 17.428 9.824 -25.430 1.00 47.41 82 GLY A C 1
ATOM 595 O O . GLY A 1 82 ? 18.093 10.132 -24.417 1.00 47.41 82 GLY A O 1
#

Secondary structure (DSSP, 8-state):
--HHHHHHHHHHHHHHHHTT--GGGHHHHHHTTT-HHHHHHHHHHHHHHH-TTSHHHHHHHHHHHH---HHHHHHHHHHHT-

Organism: NCBI:txid1982628

pLDDT: mean 75.05, std 13.57, range [47.41, 94.0]

InterPro domains:
  IPR011642 Nucleoside transporter/FeoB GTPase, Gate domain [PF07670] (2-82)
  IPR052549 Spore maturation protein B [PTHR35793] (1-82)

Foldseek 3Di:
DDVVVVVVLVVCVVVCVVVVHDSLCVVLLVCQLVDLVVSVVSLVVQCVVQNCPDPSNVVSVCSSPPDDNNVVVVCCVVVVVD